Protein AF-A0A3B6KIR8-F1 (afdb_monomer)

InterPro domains:
  IPR000626 Ubiquitin-like domain [PF00240] (9-73)
  IPR000626 Ubiquitin-like domain [PF00240] (82-148)
  IPR000626 Ubiquitin-like domain [PS50053] (1-76)
  IPR000626 Ubiquitin-like domain [PS50053] (79-155)
  IPR000626 Ubiquitin-like domain [SM00213] (1-72)
  IPR000626 Ubiquitin-like domain [SM00213] (79-151)
  IPR019956 Ubiquitin domain [PR00348] (90-110)
  IPR019956 Ubiquitin domain [PR00348] (111-131)
  IPR019956 Ubiquitin domain [PR00348] (132-153)
  IPR029071 Ubiquitin-like domain superfamily [SSF54236] (9-73)
  IPR029071 Ubiquitin-like domain superfamily [SSF54236] (78-157)
  IPR050158 Ubiquitin and ubiquitin-like [PTHR10666] (82-152)

Sequence (170 aa):
MADIVAGKSGRTITLEVDGSDTIYSFKAKILDEEAIPPGNQRLFNGKKLLEDECTLDYYGMKSESVLYVSSRQPRRNRVRLYINTLRGKTITSVTVWSSTIIGNVKAKIHDETGIPPSQQCLFFNGTLLEDGRTLEDYNIETESTLRLKLAIPGAPSPRCQLAIPLLGGK

Radius of gyration: 21.18 Å; Cα contacts (8 Å, |Δi|>4): 280; chains: 1; bounding box: 61×37×51 Å

Nearest PDB structures (foldseek):
  8pf0-assembly1_A  TM=4.710E-01  e=3.360E-17  Homo sapiens
  7sbi-assembly2_B  TM=4.831E-01  e=1.624E-14  Gallus gallus
  6jh0-assembly2_D  TM=5.032E-01  e=8.439E-13  Canis lupus familiaris
  3sdl-assembly1_C  TM=5.021E-01  e=8.439E-13  Homo sapiens
  6mdh-assembly1_A  TM=4.957E-01  e=1.318E-12  Myotis davidii

pLDDT: mean 74.87, std 13.87, range [36.94, 89.38]

Mean predicted aligned error: 14.04 Å

Secondary structure (DSSP, 8-state):
-EEEEEEETTEEEEEEE-TT-BHHHHHHHHHHHH---GGGEEEEETTEEPPTTSBTGGGT--TTPEEEEEE-SS---EEEEEEEETTS--EEEEEEETT-BHHHHHHHHHHHH---GGGEEEEETTEEPPTTSBTTTTTPPTTPEEEEEEPPTTSS--------------

Foldseek 3Di:
DAWEWEDEPHDIDTDDDDQADFLLVVLVVCCVVVVAHSVQKFKDQPPDTGDRRDGNVNVVHHHHRYIYIDGPDDDFDFAWEWEDEPVDDDTDTDTDTQFDFVLVVLVRVCVVPVAHSLQWFKDFPNDTGDRGHGNVVVVNHHHGYIYTDTDDPPDDDPPVPPPPPPDDDD

Structure (mmCIF, N/CA/C/O backbone):
data_AF-A0A3B6KIR8-F1
#
_entry.id   AF-A0A3B6KIR8-F1
#
loop_
_atom_site.group_PDB
_atom_site.id
_atom_site.type_symbol
_atom_site.label_atom_id
_atom_site.label_alt_id
_atom_site.label_comp_id
_atom_site.label_asym_id
_atom_site.label_entity_id
_atom_site.label_seq_id
_atom_site.pdbx_PDB_ins_code
_atom_site.Cartn_x
_atom_site.Cartn_y
_atom_site.Cartn_z
_atom_site.occupancy
_atom_site.B_iso_or_equiv
_atom_site.auth_seq_id
_atom_site.auth_comp_id
_atom_site.auth_asym_id
_atom_site.auth_atom_id
_atom_site.pdbx_PDB_model_num
ATOM 1 N N . MET A 1 1 ? 12.620 -14.434 -21.332 1.00 56.62 1 MET A N 1
ATOM 2 C CA . MET A 1 1 ? 12.819 -14.249 -19.877 1.00 56.62 1 MET A CA 1
ATOM 3 C C . MET A 1 1 ? 14.132 -13.532 -19.639 1.00 56.62 1 MET A C 1
ATOM 5 O O . MET A 1 1 ? 15.191 -14.062 -19.960 1.00 56.62 1 MET A O 1
ATOM 9 N N . ALA A 1 2 ? 14.033 -12.297 -19.168 1.00 60.50 2 ALA A N 1
ATOM 10 C CA . ALA A 1 2 ? 15.143 -11.412 -18.870 1.00 60.50 2 ALA A CA 1
ATOM 11 C C . ALA A 1 2 ? 14.896 -10.756 -17.506 1.00 60.50 2 ALA A C 1
ATOM 13 O O . ALA A 1 2 ? 13.793 -10.281 -17.231 1.00 60.50 2 ALA A O 1
ATOM 14 N N . ASP A 1 3 ? 15.924 -10.703 -16.665 1.00 69.00 3 ASP A N 1
ATOM 15 C CA . ASP A 1 3 ? 15.872 -9.962 -15.408 1.00 69.00 3 ASP A CA 1
ATOM 16 C C . ASP A 1 3 ? 16.152 -8.489 -15.690 1.00 69.00 3 ASP A C 1
ATOM 18 O O . ASP A 1 3 ? 17.261 -8.123 -16.089 1.00 69.00 3 ASP A O 1
ATOM 22 N N . ILE A 1 4 ? 15.150 -7.630 -15.511 1.00 74.00 4 ILE A N 1
ATOM 23 C CA . ILE A 1 4 ? 15.330 -6.179 -15.605 1.00 74.00 4 ILE A CA 1
ATOM 24 C C . ILE A 1 4 ? 15.323 -5.601 -14.200 1.00 74.00 4 ILE A C 1
ATOM 26 O O . ILE A 1 4 ? 14.445 -5.880 -13.382 1.00 74.00 4 ILE A O 1
ATOM 30 N N . VAL A 1 5 ? 16.307 -4.750 -13.927 1.00 69.62 5 VAL A N 1
ATOM 31 C CA . VAL A 1 5 ? 16.449 -4.106 -12.627 1.00 69.62 5 VAL A CA 1
ATOM 32 C C . VAL A 1 5 ? 15.771 -2.742 -12.686 1.00 69.62 5 VAL A C 1
ATOM 34 O O . VAL A 1 5 ? 16.216 -1.850 -13.405 1.00 69.62 5 VAL A O 1
ATOM 37 N N . ALA A 1 6 ? 14.703 -2.544 -11.919 1.00 72.56 6 ALA A N 1
ATOM 38 C CA . ALA A 1 6 ? 14.087 -1.235 -11.745 1.00 72.56 6 ALA A CA 1
ATOM 39 C C . ALA A 1 6 ? 14.628 -0.542 -10.481 1.00 72.56 6 ALA A C 1
ATOM 41 O O . ALA A 1 6 ? 14.526 -1.046 -9.367 1.00 72.56 6 ALA A O 1
ATOM 42 N N . GLY A 1 7 ? 15.226 0.637 -10.639 1.00 67.12 7 GLY A N 1
ATOM 43 C CA . GLY A 1 7 ? 15.776 1.455 -9.560 1.00 67.12 7 GLY A CA 1
ATOM 44 C C . GLY A 1 7 ? 14.870 2.628 -9.187 1.00 67.12 7 GLY A C 1
ATOM 45 O O . GLY A 1 7 ? 14.506 3.435 -10.045 1.00 67.12 7 GLY A O 1
ATOM 46 N N . LYS A 1 8 ? 14.562 2.783 -7.895 1.00 67.25 8 LYS A N 1
ATOM 47 C CA . LYS A 1 8 ? 13.823 3.920 -7.324 1.00 67.25 8 LYS A CA 1
ATOM 48 C C . LYS A 1 8 ? 14.525 4.472 -6.086 1.00 67.25 8 LYS A C 1
ATOM 50 O O . LYS A 1 8 ? 14.665 3.775 -5.088 1.00 67.25 8 LYS A O 1
ATOM 55 N N . SER A 1 9 ? 14.914 5.750 -6.115 1.00 59.59 9 SER A N 1
ATOM 56 C CA . SER A 1 9 ? 15.378 6.511 -4.934 1.00 59.59 9 SER A CA 1
ATOM 57 C C . SER A 1 9 ? 16.377 5.764 -4.023 1.00 59.59 9 SER A C 1
ATOM 59 O O . SER A 1 9 ? 16.266 5.828 -2.802 1.00 59.59 9 SER A O 1
ATOM 61 N N . GLY A 1 10 ? 17.342 5.051 -4.616 1.00 61.53 10 GLY A N 1
ATOM 62 C CA . GLY A 1 10 ? 18.389 4.319 -3.889 1.00 61.53 10 GLY A CA 1
ATOM 63 C C . GLY A 1 10 ? 18.070 2.858 -3.545 1.00 61.53 10 GLY A C 1
ATOM 64 O O . GLY A 1 10 ? 18.901 2.203 -2.925 1.00 61.53 10 GLY A O 1
ATOM 65 N N . ARG A 1 11 ? 16.908 2.329 -3.949 1.00 66.69 11 ARG A N 1
ATOM 66 C CA . ARG A 1 11 ? 16.591 0.893 -3.918 1.00 66.69 11 ARG A CA 1
ATOM 67 C C . ARG A 1 11 ? 16.454 0.348 -5.334 1.00 66.69 11 ARG A C 1
ATOM 69 O O . ARG A 1 11 ? 15.900 1.025 -6.197 1.00 66.69 11 ARG A O 1
ATOM 76 N N . THR A 1 12 ? 16.939 -0.865 -5.553 1.00 76.38 12 THR A N 1
ATOM 77 C CA . THR A 1 12 ? 16.800 -1.617 -6.803 1.00 76.38 12 THR A CA 1
ATOM 78 C C . THR A 1 12 ? 15.938 -2.847 -6.552 1.00 76.38 12 THR A C 1
ATOM 80 O O . THR A 1 12 ? 16.179 -3.583 -5.599 1.00 76.38 12 THR A O 1
ATOM 83 N N . ILE A 1 13 ? 14.926 -3.035 -7.391 1.00 75.25 13 ILE A N 1
ATOM 84 C CA . ILE A 1 13 ? 14.075 -4.224 -7.454 1.00 75.25 13 ILE A CA 1
ATOM 85 C C . ILE A 1 13 ? 14.385 -4.968 -8.754 1.00 75.25 13 ILE A C 1
ATOM 87 O O . ILE A 1 13 ? 14.595 -4.338 -9.791 1.00 75.25 13 ILE A O 1
ATOM 91 N N . THR A 1 14 ? 14.431 -6.294 -8.700 1.00 79.75 14 THR A N 1
ATOM 92 C CA . THR A 1 14 ? 14.657 -7.143 -9.876 1.00 79.75 14 THR A CA 1
ATOM 93 C C . THR A 1 14 ? 13.321 -7.738 -10.283 1.00 79.75 14 THR A C 1
ATOM 95 O O . THR A 1 14 ? 12.656 -8.358 -9.458 1.00 79.75 14 THR A O 1
ATOM 98 N N . LEU A 1 15 ? 12.908 -7.511 -11.526 1.00 78.12 15 LEU A N 1
ATOM 99 C CA . LEU A 1 15 ? 11.651 -8.017 -12.064 1.00 78.12 15 LEU A CA 1
ATOM 100 C C . LEU A 1 15 ? 11.940 -8.928 -13.253 1.00 78.12 15 LEU A C 1
ATOM 102 O O . LEU A 1 15 ? 12.598 -8.515 -14.211 1.00 78.12 15 LEU A O 1
ATOM 106 N N . GLU A 1 16 ? 11.389 -10.138 -13.212 1.00 78.56 16 GLU A N 1
ATOM 107 C CA . GLU A 1 16 ? 11.385 -11.047 -14.355 1.00 78.56 16 GLU A CA 1
ATOM 108 C C . GLU A 1 16 ? 10.375 -10.568 -15.393 1.00 78.56 16 GLU A C 1
ATOM 110 O O . GLU A 1 16 ? 9.156 -10.554 -15.159 1.00 78.56 16 GLU A O 1
ATOM 115 N N . VAL A 1 17 ? 10.878 -10.178 -16.557 1.00 80.06 17 VAL A N 1
ATOM 116 C CA . VAL A 1 17 ? 10.071 -9.680 -17.670 1.00 80.06 17 VAL A CA 1
ATOM 117 C C . VAL A 1 17 ? 10.494 -10.318 -18.977 1.00 80.06 17 VAL A C 1
ATOM 119 O O . VAL A 1 17 ? 11.600 -10.843 -19.123 1.00 80.06 17 VAL A O 1
ATOM 122 N N . ASP A 1 18 ? 9.585 -10.315 -19.939 1.00 80.75 18 ASP A N 1
ATOM 123 C CA . ASP A 1 18 ? 9.884 -10.763 -21.288 1.00 80.75 18 ASP A CA 1
ATOM 124 C C . ASP A 1 18 ? 10.086 -9.576 -22.236 1.00 80.75 18 ASP A C 1
ATOM 126 O O . ASP A 1 18 ? 9.538 -8.497 -22.024 1.00 80.75 18 ASP A O 1
ATOM 130 N N . GLY A 1 19 ? 10.870 -9.756 -23.302 1.00 77.62 19 GLY A N 1
ATOM 131 C CA . GLY A 1 19 ? 11.062 -8.709 -24.311 1.00 77.62 19 GLY A CA 1
ATOM 132 C C . GLY A 1 19 ? 9.742 -8.300 -24.974 1.00 77.62 19 GLY A C 1
ATOM 133 O O . GLY A 1 19 ? 9.576 -7.139 -25.357 1.00 77.62 19 GLY A O 1
ATOM 134 N N . SER A 1 20 ? 8.773 -9.223 -25.036 1.00 83.00 20 SER A N 1
ATOM 135 C CA . SER A 1 20 ? 7.422 -8.943 -25.524 1.00 83.00 20 SER A CA 1
ATOM 136 C C . SER A 1 20 ? 6.544 -8.163 -24.542 1.00 83.00 20 SER A C 1
ATOM 138 O O . SER A 1 20 ? 5.488 -7.679 -24.949 1.00 83.00 20 SER A O 1
ATOM 140 N N . ASP A 1 21 ? 6.929 -8.046 -23.265 1.00 84.75 21 ASP A N 1
ATOM 141 C CA . ASP A 1 21 ? 6.139 -7.294 -22.292 1.00 84.75 21 ASP A CA 1
ATOM 142 C C . ASP A 1 21 ? 6.119 -5.806 -22.660 1.00 84.75 21 ASP A C 1
ATOM 144 O O . ASP A 1 21 ? 7.137 -5.183 -22.989 1.00 84.75 21 ASP A O 1
ATOM 148 N N . THR A 1 22 ? 4.927 -5.218 -22.580 1.00 89.19 22 THR A N 1
ATOM 149 C CA . THR A 1 22 ? 4.755 -3.777 -22.732 1.00 89.19 22 THR A CA 1
ATOM 150 C C . THR A 1 22 ? 5.231 -3.051 -21.486 1.00 89.19 22 THR A C 1
ATOM 152 O O . THR A 1 22 ? 5.211 -3.572 -20.364 1.00 89.19 22 THR A O 1
ATOM 155 N N . ILE A 1 23 ? 5.603 -1.788 -21.660 1.00 86.50 23 ILE A N 1
ATOM 156 C CA . ILE A 1 23 ? 5.928 -0.906 -20.543 1.00 86.50 23 ILE A CA 1
ATOM 157 C C . ILE A 1 23 ? 4.732 -0.773 -19.591 1.00 86.50 23 ILE A C 1
ATOM 159 O O . ILE A 1 23 ? 4.932 -0.669 -18.382 1.00 86.50 23 ILE A O 1
ATOM 163 N N . TYR A 1 24 ? 3.492 -0.826 -20.086 1.00 84.94 24 TYR A N 1
ATOM 164 C CA . TYR A 1 24 ? 2.309 -0.890 -19.226 1.00 84.94 24 TYR A CA 1
ATOM 165 C C . TYR A 1 24 ? 2.310 -2.123 -18.307 1.00 84.94 24 TYR A C 1
ATOM 167 O O . TYR A 1 24 ? 2.153 -1.979 -17.092 1.00 84.94 24 TYR A O 1
ATOM 175 N N . SER A 1 25 ? 2.542 -3.319 -18.855 1.00 84.31 25 SER A N 1
ATOM 176 C CA . SER A 1 25 ? 2.631 -4.559 -18.072 1.00 84.31 25 SER A CA 1
ATOM 177 C C . SER A 1 25 ? 3.794 -4.519 -17.078 1.00 84.31 25 SER A C 1
ATOM 179 O O . SER A 1 25 ? 3.638 -4.914 -15.924 1.00 84.31 25 SER A O 1
ATOM 181 N N . PHE A 1 26 ? 4.935 -3.946 -17.470 1.00 84.12 26 PHE A N 1
ATOM 182 C CA . PHE A 1 26 ? 6.068 -3.716 -16.570 1.00 84.12 26 PHE A CA 1
ATOM 183 C C . PHE A 1 26 ? 5.695 -2.786 -15.402 1.00 84.12 26 PHE A C 1
ATOM 185 O O . PHE A 1 26 ? 5.986 -3.082 -14.242 1.00 84.12 26 PHE A O 1
ATOM 192 N N . LYS A 1 27 ? 4.969 -1.692 -15.674 1.00 83.56 27 LYS A N 1
ATOM 193 C CA . LYS A 1 27 ? 4.434 -0.806 -14.629 1.00 83.56 27 LYS A CA 1
ATOM 194 C C . LYS A 1 27 ? 3.448 -1.535 -13.715 1.00 83.56 27 LYS A C 1
ATOM 196 O O . LYS A 1 27 ? 3.435 -1.273 -12.516 1.00 83.56 27 LYS A O 1
ATOM 201 N N . ALA A 1 28 ? 2.636 -2.451 -14.237 1.00 80.38 28 ALA A N 1
ATOM 202 C CA . ALA A 1 28 ? 1.736 -3.262 -13.420 1.00 80.38 28 ALA A CA 1
ATOM 203 C C . ALA A 1 28 ? 2.498 -4.223 -12.486 1.00 80.38 28 ALA A C 1
ATOM 205 O O . ALA A 1 28 ? 2.110 -4.379 -11.334 1.00 80.38 28 ALA A O 1
ATOM 206 N N . LYS A 1 29 ? 3.634 -4.785 -12.917 1.00 81.38 29 LYS A N 1
ATOM 207 C CA . LYS A 1 29 ? 4.513 -5.570 -12.028 1.00 81.38 29 LYS A CA 1
ATOM 208 C C . LYS A 1 29 ? 5.143 -4.706 -10.932 1.00 81.38 29 LYS A C 1
ATOM 210 O O . LYS A 1 29 ? 5.174 -5.096 -9.772 1.00 81.38 29 LYS A O 1
ATOM 215 N N . ILE A 1 30 ? 5.553 -3.481 -11.269 1.00 78.44 30 ILE A N 1
ATOM 216 C CA . ILE A 1 30 ? 6.002 -2.499 -10.268 1.00 78.44 30 ILE A CA 1
ATOM 217 C C . ILE A 1 30 ? 4.856 -2.103 -9.321 1.00 78.44 30 ILE A C 1
ATOM 219 O O . ILE A 1 30 ? 5.106 -1.780 -8.165 1.00 78.44 30 ILE A O 1
ATOM 223 N N . LEU A 1 31 ? 3.595 -2.099 -9.766 1.00 74.38 31 LEU A N 1
ATOM 224 C CA . LEU A 1 31 ? 2.453 -1.869 -8.875 1.00 74.38 31 LEU A CA 1
ATOM 225 C C . LEU A 1 31 ? 2.328 -2.987 -7.835 1.00 74.38 31 LEU A C 1
ATOM 227 O O . LEU A 1 31 ? 1.990 -2.686 -6.699 1.00 74.38 31 LEU A O 1
ATOM 231 N N . ASP A 1 32 ? 2.592 -4.237 -8.189 1.00 67.00 32 ASP A N 1
ATOM 232 C CA . ASP A 1 32 ? 2.510 -5.341 -7.231 1.00 67.00 32 ASP A CA 1
ATOM 233 C C . ASP A 1 32 ? 3.594 -5.221 -6.141 1.00 67.00 32 ASP A C 1
ATOM 235 O O . ASP A 1 32 ? 3.290 -5.204 -4.948 1.00 67.00 32 ASP A O 1
ATOM 239 N N . GLU A 1 33 ? 4.838 -4.972 -6.560 1.00 70.88 33 GLU A N 1
ATOM 240 C CA . GLU A 1 33 ? 6.001 -4.899 -5.662 1.00 70.88 33 GLU A CA 1
ATOM 241 C C . GLU A 1 33 ? 6.113 -3.562 -4.902 1.00 70.88 33 GLU A C 1
ATOM 243 O O . GLU A 1 33 ? 6.337 -3.508 -3.692 1.00 70.88 33 GLU A O 1
ATOM 248 N N . GLU A 1 34 ? 5.950 -2.444 -5.610 1.00 65.94 34 GLU A N 1
ATOM 249 C CA . GLU A 1 34 ? 6.185 -1.083 -5.105 1.00 65.94 34 GLU A CA 1
ATOM 250 C C . GLU A 1 34 ? 4.900 -0.269 -4.936 1.00 65.94 34 GLU A C 1
ATOM 252 O O . GLU A 1 34 ? 4.951 0.873 -4.460 1.00 65.94 34 GLU A O 1
ATOM 257 N N . ALA A 1 35 ? 3.743 -0.832 -5.299 1.00 62.41 35 ALA A N 1
ATOM 258 C CA . ALA A 1 35 ? 2.426 -0.233 -5.083 1.00 62.41 35 ALA A CA 1
ATOM 259 C C . ALA A 1 35 ? 2.088 1.033 -5.843 1.00 62.41 35 ALA A C 1
ATOM 261 O O . ALA A 1 35 ? 1.124 1.721 -5.502 1.00 62.41 35 ALA A O 1
ATOM 262 N N . ILE A 1 36 ? 2.894 1.429 -6.813 1.00 66.75 36 ILE A N 1
ATOM 263 C CA . ILE A 1 36 ? 2.695 2.686 -7.526 1.00 66.75 36 ILE A CA 1
ATOM 264 C C . ILE A 1 36 ? 1.714 2.399 -8.668 1.00 66.75 36 ILE A C 1
ATOM 266 O O . ILE A 1 36 ? 1.996 1.514 -9.461 1.00 66.75 36 ILE A O 1
ATOM 270 N N . PRO A 1 37 ? 0.571 3.086 -8.830 1.00 68.88 37 PRO A N 1
ATOM 271 C CA . PRO A 1 37 ? -0.312 2.852 -9.960 1.00 68.88 37 PRO A CA 1
ATOM 272 C C . PRO A 1 37 ? 0.416 3.223 -11.252 1.00 68.88 37 PRO A C 1
ATOM 274 O O . PRO A 1 37 ? 1.138 4.228 -11.272 1.00 68.88 37 PRO A O 1
ATOM 277 N N . PRO A 1 38 ? 0.202 2.467 -12.339 1.00 73.12 38 PRO A N 1
ATOM 278 C CA . PRO A 1 38 ? 0.941 2.627 -13.588 1.00 73.12 38 PRO A CA 1
ATOM 279 C C . PRO A 1 38 ? 0.859 4.052 -14.156 1.00 73.12 38 PRO A C 1
ATOM 281 O O . PRO A 1 38 ? 1.854 4.568 -14.660 1.00 73.12 38 PRO A O 1
ATOM 284 N N . GLY A 1 39 ? -0.274 4.742 -13.987 1.00 69.44 39 GLY A N 1
ATOM 285 C CA . GLY A 1 39 ? -0.448 6.133 -14.431 1.00 69.44 39 GLY A CA 1
ATOM 286 C C . GLY A 1 39 ? 0.443 7.162 -13.718 1.00 69.44 39 GLY A C 1
ATOM 287 O O . GLY A 1 39 ? 0.696 8.234 -14.259 1.00 69.44 39 GLY A O 1
ATOM 288 N N . ASN A 1 40 ? 0.972 6.836 -12.533 1.00 71.00 40 ASN A N 1
ATOM 289 C CA . ASN A 1 40 ? 1.842 7.727 -11.754 1.00 71.00 40 ASN A CA 1
ATOM 290 C C . ASN A 1 40 ? 3.315 7.301 -11.765 1.00 71.00 40 ASN A C 1
ATOM 292 O O . ASN A 1 40 ? 4.161 7.968 -11.156 1.00 71.00 40 ASN A O 1
ATOM 296 N N . GLN A 1 41 ? 3.623 6.217 -12.479 1.00 75.31 41 GLN A N 1
ATOM 297 C CA . GLN A 1 41 ? 4.979 5.761 -12.727 1.00 75.31 41 GLN A CA 1
ATOM 298 C C . GLN A 1 41 ? 5.538 6.409 -13.993 1.00 75.31 41 GLN A C 1
ATOM 300 O O . GLN A 1 41 ? 4.964 6.309 -15.079 1.00 75.31 41 GLN A O 1
ATOM 305 N N . ARG A 1 42 ? 6.716 7.019 -13.871 1.00 81.94 42 ARG A N 1
ATOM 306 C CA . ARG A 1 42 ? 7.530 7.435 -15.012 1.00 81.94 42 ARG A CA 1
ATOM 307 C C . ARG A 1 42 ? 8.756 6.545 -15.084 1.00 81.94 42 ARG A C 1
ATOM 309 O O . ARG A 1 42 ? 9.584 6.588 -14.180 1.00 81.94 42 ARG A O 1
ATOM 316 N N . LEU A 1 43 ? 8.846 5.745 -16.138 1.00 85.12 43 LEU A N 1
ATOM 317 C CA . LEU A 1 43 ? 9.976 4.856 -16.378 1.00 85.12 43 LEU A CA 1
ATOM 318 C C . LEU A 1 43 ? 10.963 5.521 -17.317 1.00 85.12 43 LEU A C 1
ATOM 320 O O . LEU A 1 43 ? 10.566 6.084 -18.332 1.00 85.12 43 LEU A O 1
ATOM 324 N N . PHE A 1 44 ? 12.239 5.445 -16.975 1.00 85.12 44 PHE A N 1
ATOM 325 C CA . PHE A 1 44 ? 13.319 6.032 -17.738 1.00 85.12 44 PHE A CA 1
ATOM 326 C C . PHE A 1 44 ? 14.381 4.986 -18.030 1.00 85.12 44 PHE A C 1
ATOM 328 O O . PHE A 1 44 ? 14.792 4.244 -17.141 1.00 85.12 44 PHE A O 1
ATOM 335 N N . ASN A 1 45 ? 14.883 4.997 -19.256 1.00 84.94 45 ASN A N 1
ATOM 336 C CA . ASN A 1 45 ? 16.149 4.369 -19.595 1.00 84.94 45 ASN A CA 1
ATOM 337 C C . ASN A 1 45 ? 17.179 5.467 -19.861 1.00 84.94 45 ASN A C 1
ATOM 339 O O . ASN A 1 45 ? 17.076 6.216 -20.839 1.00 84.94 45 ASN A O 1
ATOM 343 N N . GLY A 1 46 ? 18.118 5.638 -18.931 1.00 80.00 46 GLY A N 1
ATOM 344 C CA . GLY A 1 46 ? 19.011 6.794 -18.907 1.00 80.00 46 GLY A CA 1
ATOM 345 C C . GLY A 1 46 ? 18.225 8.110 -18.847 1.00 80.00 46 GLY A C 1
ATOM 346 O O . GLY A 1 46 ? 17.644 8.449 -17.820 1.00 80.00 46 GLY A O 1
ATOM 347 N N . LYS A 1 47 ? 18.202 8.858 -19.958 1.00 77.12 47 LYS A N 1
ATOM 348 C CA . LYS A 1 47 ? 17.463 10.131 -20.093 1.00 77.12 47 LYS A CA 1
ATOM 349 C C . LYS A 1 47 ? 16.130 9.999 -20.838 1.00 77.12 47 LYS A C 1
ATOM 351 O O . LYS A 1 47 ? 15.391 10.976 -20.929 1.00 77.12 47 LYS A O 1
ATOM 356 N N . LYS A 1 48 ? 15.828 8.826 -21.401 1.00 86.12 48 LYS A N 1
ATOM 357 C CA . LYS A 1 48 ? 14.641 8.609 -22.232 1.00 86.12 48 LYS A CA 1
ATOM 358 C C . LYS A 1 48 ? 13.474 8.140 -21.374 1.00 86.12 48 LYS A C 1
ATOM 360 O O . LYS A 1 48 ? 13.593 7.114 -20.715 1.00 86.12 48 LYS A O 1
ATOM 365 N N . LEU A 1 49 ? 12.363 8.875 -21.403 1.00 85.44 49 LEU A N 1
ATOM 366 C CA . LEU A 1 49 ? 11.093 8.428 -20.828 1.00 85.44 49 LEU A CA 1
ATOM 367 C C . LEU A 1 49 ? 10.504 7.325 -21.717 1.00 85.44 49 LEU A C 1
ATOM 369 O O . LEU A 1 49 ? 10.473 7.477 -22.936 1.00 85.44 49 LEU A O 1
ATOM 373 N N . LEU A 1 50 ? 10.063 6.234 -21.100 1.00 88.00 50 LEU A N 1
ATOM 374 C CA . LEU A 1 50 ? 9.437 5.106 -21.781 1.00 88.00 50 LEU A CA 1
ATOM 375 C C . LEU A 1 50 ? 7.918 5.289 -21.839 1.00 88.00 50 LEU A C 1
ATOM 377 O O . LEU A 1 50 ? 7.286 5.670 -20.845 1.00 88.00 50 LEU A O 1
ATOM 381 N N . GLU A 1 51 ? 7.352 4.997 -23.003 1.00 85.88 51 GLU A N 1
ATOM 382 C CA . GLU A 1 51 ? 5.925 5.106 -23.310 1.00 85.88 51 GLU A CA 1
ATOM 383 C C . GLU A 1 51 ? 5.230 3.773 -23.036 1.00 85.88 51 GLU A C 1
ATOM 385 O O . GLU A 1 51 ? 5.822 2.716 -23.238 1.00 85.88 51 GLU A O 1
ATOM 390 N N . ASP A 1 52 ? 3.996 3.811 -22.528 1.00 84.62 52 ASP A N 1
ATOM 391 C CA . ASP A 1 52 ? 3.275 2.618 -22.063 1.00 84.62 52 ASP A CA 1
ATOM 392 C C . ASP A 1 52 ? 2.903 1.626 -23.175 1.00 84.62 52 ASP A C 1
ATOM 394 O O . ASP A 1 52 ? 2.877 0.423 -22.907 1.00 84.62 52 ASP A O 1
ATOM 398 N N . GLU A 1 53 ? 2.694 2.112 -24.399 1.00 85.00 53 GLU A N 1
ATOM 399 C CA . GLU A 1 53 ? 2.328 1.300 -25.568 1.00 85.00 53 GLU A CA 1
ATOM 400 C C . GLU A 1 53 ? 3.519 0.557 -26.198 1.00 85.00 53 GLU A C 1
ATOM 402 O O . GLU A 1 53 ? 3.333 -0.364 -26.993 1.00 85.00 53 GLU A O 1
ATOM 407 N N . CYS A 1 54 ? 4.753 0.930 -25.852 1.00 86.81 54 CYS A N 1
ATOM 408 C CA . CYS A 1 54 ? 5.950 0.295 -26.394 1.00 86.81 54 CYS A CA 1
ATOM 409 C C . CYS A 1 54 ? 6.328 -0.977 -25.617 1.00 86.81 54 CYS A C 1
ATOM 411 O O . CYS A 1 54 ? 6.011 -1.128 -24.435 1.00 86.81 54 CYS A O 1
ATOM 413 N N . THR A 1 55 ? 7.047 -1.890 -26.271 1.00 87.06 55 THR A N 1
ATOM 414 C CA . THR A 1 55 ? 7.618 -3.088 -25.637 1.00 87.06 55 THR A CA 1
ATOM 415 C C . THR A 1 55 ? 9.034 -2.840 -25.133 1.00 87.06 55 THR A C 1
ATOM 417 O O . THR A 1 55 ? 9.719 -1.906 -25.560 1.00 87.06 55 THR A O 1
ATOM 420 N N . LEU A 1 56 ? 9.497 -3.686 -24.215 1.00 83.31 56 LEU A N 1
ATOM 421 C CA . LEU A 1 56 ? 10.886 -3.662 -23.755 1.00 83.31 56 LEU A CA 1
ATOM 422 C C . LEU A 1 56 ? 11.866 -3.953 -24.905 1.00 83.31 56 LEU A C 1
ATOM 424 O O . LEU A 1 56 ? 12.885 -3.269 -25.026 1.00 83.31 56 LEU A O 1
ATOM 428 N N . ASP A 1 57 ? 11.522 -4.890 -25.791 1.00 84.38 57 ASP A N 1
ATOM 429 C CA . ASP A 1 57 ? 12.324 -5.223 -26.975 1.00 84.38 57 ASP A CA 1
ATOM 430 C C . ASP A 1 57 ? 12.436 -4.050 -27.964 1.00 84.38 57 ASP A C 1
ATOM 432 O O . ASP A 1 57 ? 13.521 -3.775 -28.473 1.00 84.38 57 ASP A O 1
ATOM 436 N N . TYR A 1 58 ? 11.368 -3.258 -28.141 1.00 84.75 58 TYR A N 1
ATOM 437 C CA . TYR A 1 58 ? 11.393 -2.056 -28.987 1.00 84.75 58 TYR A CA 1
ATOM 438 C C . TYR A 1 58 ? 12.461 -1.042 -28.548 1.00 84.75 58 TYR A C 1
ATOM 440 O O . TYR A 1 58 ? 13.059 -0.347 -29.372 1.00 84.75 58 TYR A O 1
ATOM 448 N N . TYR A 1 59 ? 12.739 -0.965 -27.245 1.00 82.31 59 TYR A N 1
ATOM 449 C CA . TYR A 1 59 ? 13.801 -0.114 -26.713 1.00 82.31 59 TYR A CA 1
ATOM 450 C C . TYR A 1 59 ? 15.171 -0.808 -26.634 1.00 82.31 59 TYR A C 1
ATOM 452 O O . TYR A 1 59 ? 16.111 -0.220 -26.094 1.00 82.31 59 TYR A O 1
ATOM 460 N N . GLY A 1 60 ? 15.301 -2.026 -27.166 1.00 80.81 60 GLY A N 1
ATOM 461 C CA . GLY A 1 60 ? 16.532 -2.814 -27.142 1.00 80.81 60 GLY A CA 1
ATOM 462 C C . GLY A 1 60 ? 16.954 -3.208 -25.729 1.00 80.81 60 GLY A C 1
ATOM 463 O O . GLY A 1 60 ? 18.154 -3.286 -25.450 1.00 80.81 60 GLY A O 1
ATOM 464 N N . MET A 1 61 ? 15.989 -3.393 -24.822 1.00 80.19 61 MET A N 1
ATOM 465 C CA . MET A 1 61 ? 16.272 -3.790 -23.446 1.00 80.19 61 MET A CA 1
ATOM 466 C C . MET A 1 61 ? 16.812 -5.211 -23.425 1.00 80.19 61 MET A C 1
ATOM 468 O O . MET A 1 61 ? 16.206 -6.134 -23.964 1.00 80.19 61 MET A O 1
ATOM 472 N N . LYS A 1 62 ? 17.950 -5.384 -22.765 1.00 75.12 62 LYS A N 1
ATOM 473 C CA . LYS A 1 62 ? 18.559 -6.692 -22.524 1.00 75.12 62 LYS A CA 1
ATOM 474 C C . LYS A 1 62 ? 18.387 -7.085 -21.064 1.00 75.12 62 LYS A C 1
ATOM 476 O O . LYS A 1 62 ? 18.171 -6.214 -20.216 1.00 75.12 62 LYS A O 1
ATOM 481 N N . SER A 1 63 ? 18.555 -8.369 -20.771 1.00 67.56 63 SER A N 1
ATOM 482 C CA . SER A 1 63 ? 18.787 -8.849 -19.407 1.00 67.56 63 SER A CA 1
ATOM 483 C C . SER A 1 63 ? 19.867 -7.987 -18.746 1.00 67.56 63 SER A C 1
ATOM 485 O O . SER A 1 63 ? 20.840 -7.628 -19.406 1.00 67.56 63 SER A O 1
ATOM 487 N N . GLU A 1 64 ? 19.657 -7.603 -17.486 1.00 71.94 64 GLU A N 1
ATOM 488 C CA . GLU A 1 64 ? 20.518 -6.709 -16.688 1.00 71.94 64 GLU A CA 1
ATOM 489 C C . GLU A 1 64 ? 20.413 -5.207 -17.015 1.00 71.94 64 GLU A C 1
ATOM 491 O O . GLU A 1 64 ? 21.111 -4.383 -16.418 1.00 71.94 64 GLU A O 1
ATOM 496 N N . SER A 1 65 ? 19.514 -4.806 -17.920 1.00 78.69 65 SER A N 1
ATOM 497 C CA . SER A 1 65 ? 19.250 -3.380 -18.145 1.00 78.69 65 SER A CA 1
ATOM 498 C C . SER A 1 65 ? 18.644 -2.743 -16.894 1.00 78.69 65 SER A C 1
ATOM 500 O O . SER A 1 65 ? 17.750 -3.309 -16.261 1.00 78.69 65 SER A O 1
ATOM 502 N N . VAL A 1 66 ? 19.114 -1.541 -16.549 1.00 80.31 66 VAL A N 1
ATOM 503 C CA . VAL A 1 66 ? 18.615 -0.789 -15.392 1.00 80.31 66 VAL A CA 1
ATOM 504 C C . VAL A 1 66 ? 17.620 0.270 -15.853 1.00 80.31 66 VAL A C 1
ATOM 506 O O . VAL A 1 66 ? 17.971 1.198 -16.583 1.00 80.31 66 VAL A O 1
ATOM 509 N N . LEU A 1 67 ? 16.379 0.158 -15.388 1.00 84.56 67 LEU A N 1
ATOM 510 C CA . LEU A 1 67 ? 15.333 1.151 -15.596 1.00 84.56 67 LEU A CA 1
ATOM 511 C C . LEU A 1 67 ? 15.175 2.010 -14.351 1.00 84.56 67 LEU A C 1
ATOM 513 O O . LEU A 1 67 ? 15.030 1.506 -13.245 1.00 84.56 67 LEU A O 1
ATOM 517 N N . TYR A 1 68 ? 15.147 3.325 -14.511 1.00 83.12 68 TYR A N 1
ATOM 518 C CA . TYR A 1 68 ? 14.861 4.229 -13.405 1.00 83.12 68 TYR A CA 1
ATOM 519 C C . TYR A 1 68 ? 13.370 4.511 -13.349 1.00 83.12 68 TYR A C 1
ATOM 521 O O . TYR A 1 68 ? 12.783 4.965 -14.328 1.00 83.12 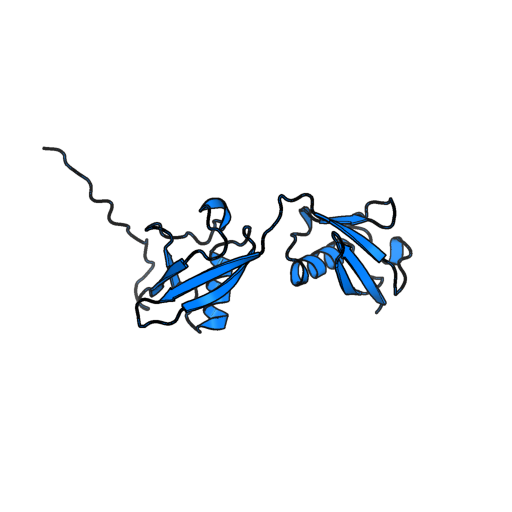68 TYR A O 1
ATOM 529 N N . VAL A 1 69 ? 12.752 4.297 -12.193 1.00 80.19 69 VAL A N 1
ATOM 530 C CA . VAL A 1 69 ? 11.359 4.678 -11.969 1.00 80.19 69 VAL A CA 1
ATOM 531 C C . VAL A 1 69 ? 11.296 5.935 -11.105 1.00 80.19 69 VAL A C 1
ATOM 533 O O . VAL A 1 69 ? 11.812 5.994 -9.989 1.00 80.19 69 VAL A O 1
ATOM 536 N N . SER A 1 70 ? 10.645 6.974 -11.623 1.00 77.19 70 SER A N 1
ATOM 537 C CA . SER A 1 70 ? 10.279 8.165 -10.863 1.00 77.19 70 SER A CA 1
ATOM 538 C C . SER A 1 70 ? 8.790 8.117 -10.544 1.00 77.19 70 SER A C 1
ATOM 540 O O . SER A 1 70 ? 7.947 7.986 -11.433 1.00 77.19 70 SER A O 1
ATOM 542 N N . SER A 1 71 ? 8.461 8.236 -9.262 1.00 69.25 71 SER A N 1
ATOM 543 C CA . SER A 1 71 ? 7.088 8.432 -8.807 1.00 69.25 71 SER A CA 1
ATOM 544 C C . SER A 1 71 ? 6.791 9.924 -8.807 1.00 69.25 71 SER A C 1
ATOM 546 O O . SER A 1 71 ? 7.439 10.675 -8.079 1.00 69.25 71 SER A O 1
ATOM 548 N N . ARG A 1 72 ? 5.785 10.353 -9.575 1.00 59.19 72 ARG A N 1
ATOM 549 C CA . ARG A 1 72 ? 5.304 11.745 -9.535 1.00 59.19 72 ARG A CA 1
ATOM 550 C C . ARG A 1 72 ? 4.349 12.018 -8.364 1.00 59.19 72 ARG A C 1
ATOM 552 O O . ARG A 1 72 ? 3.810 13.114 -8.266 1.00 59.19 72 ARG A O 1
ATOM 559 N N . GLN A 1 73 ? 4.124 11.029 -7.499 1.00 57.22 73 GLN A N 1
ATOM 560 C CA . GLN A 1 73 ? 3.226 11.147 -6.354 1.00 57.22 73 GLN A CA 1
ATOM 561 C C . GLN A 1 73 ? 3.901 11.725 -5.106 1.00 57.22 73 GLN A C 1
ATOM 563 O O . GLN A 1 73 ? 5.083 11.437 -4.871 1.00 57.22 73 GLN A O 1
ATOM 568 N N . PRO A 1 74 ? 3.139 12.467 -4.270 1.00 50.03 74 PRO A N 1
ATOM 569 C CA . PRO A 1 74 ? 3.549 12.761 -2.904 1.00 50.03 74 PRO A CA 1
ATOM 570 C C . PRO A 1 74 ? 3.871 11.439 -2.210 1.00 50.03 74 PRO A C 1
ATOM 572 O O . PRO A 1 74 ? 3.300 10.396 -2.535 1.00 50.03 74 PRO A O 1
ATOM 575 N N . ARG A 1 75 ? 4.874 11.462 -1.334 1.00 53.72 75 ARG A N 1
ATOM 576 C CA . ARG A 1 75 ? 5.467 10.263 -0.743 1.00 53.72 75 ARG A CA 1
ATOM 577 C C . ARG A 1 75 ? 4.386 9.322 -0.220 1.00 53.72 75 ARG A C 1
ATOM 579 O O . ARG A 1 75 ? 3.794 9.575 0.820 1.00 53.72 75 ARG A O 1
ATOM 586 N N . ARG A 1 76 ? 4.162 8.218 -0.935 1.00 59.03 76 ARG A N 1
ATOM 587 C CA . ARG A 1 76 ? 3.313 7.128 -0.465 1.00 59.03 76 ARG A CA 1
ATOM 588 C C . ARG A 1 76 ? 4.028 6.461 0.686 1.00 59.03 76 ARG A C 1
ATOM 590 O O . ARG A 1 76 ? 4.903 5.621 0.484 1.00 59.03 76 ARG A O 1
ATOM 597 N N . ASN A 1 77 ? 3.704 6.906 1.889 1.00 63.66 77 ASN A N 1
ATOM 598 C CA . ASN A 1 77 ? 4.202 6.260 3.077 1.00 63.66 77 ASN A CA 1
ATOM 599 C C . ASN A 1 77 ? 3.460 4.929 3.227 1.00 63.66 77 ASN A C 1
ATOM 601 O O . ASN A 1 77 ? 2.249 4.846 2.995 1.00 63.66 77 ASN A O 1
ATOM 605 N N . ARG A 1 78 ? 4.188 3.867 3.573 1.00 71.31 78 ARG A N 1
ATOM 606 C CA . ARG A 1 78 ? 3.539 2.630 4.007 1.00 71.31 78 ARG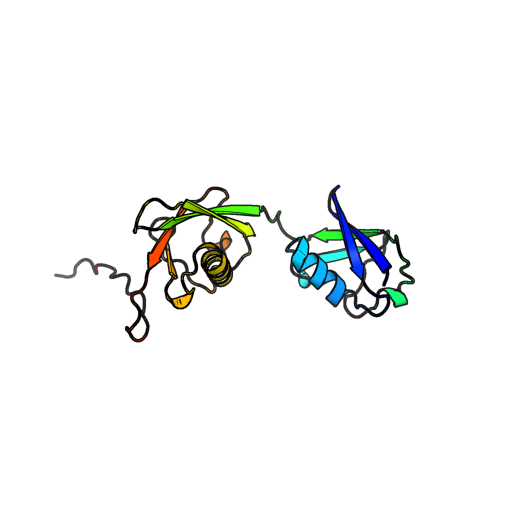 A CA 1
ATOM 607 C C . ARG A 1 78 ? 2.883 2.934 5.344 1.00 71.31 78 ARG A C 1
ATOM 609 O O . ARG A 1 78 ? 3.564 3.300 6.299 1.00 71.31 78 ARG A O 1
ATOM 616 N N . VAL A 1 79 ? 1.570 2.785 5.382 1.00 79.31 79 VAL A N 1
ATOM 617 C CA . VAL A 1 79 ? 0.757 2.990 6.569 1.00 79.31 79 VAL A CA 1
ATOM 618 C C . VAL A 1 79 ? 0.556 1.630 7.218 1.00 79.31 79 VAL A C 1
ATOM 620 O O . VAL A 1 79 ? -0.038 0.719 6.636 1.00 79.31 79 VAL A O 1
ATOM 623 N N . ARG A 1 80 ? 1.102 1.464 8.422 1.00 85.38 80 ARG A N 1
ATOM 624 C CA . ARG A 1 80 ? 0.798 0.306 9.264 1.00 85.38 80 ARG A CA 1
ATOM 625 C C . ARG A 1 80 ? -0.408 0.657 10.124 1.00 85.38 80 ARG A C 1
ATOM 627 O O . ARG A 1 80 ? -0.341 1.606 10.890 1.00 85.38 80 ARG A O 1
ATOM 634 N N . LEU A 1 81 ? -1.494 -0.090 9.981 1.00 88.69 81 LEU A N 1
ATOM 635 C CA . LEU A 1 81 ? -2.736 0.107 10.722 1.00 88.69 81 LEU A CA 1
ATOM 636 C C . LEU A 1 81 ? -2.925 -1.022 11.725 1.00 88.69 81 LEU A C 1
ATOM 638 O O . LEU A 1 81 ? -2.620 -2.176 11.422 1.00 88.69 81 LEU A O 1
ATOM 642 N N . TYR A 1 82 ? -3.492 -0.696 12.879 1.00 88.50 82 TYR A N 1
ATOM 643 C CA . TYR A 1 82 ? -3.873 -1.662 13.902 1.00 88.50 82 TYR A CA 1
ATOM 644 C C . TYR A 1 82 ? -5.389 -1.848 13.895 1.00 88.50 82 TYR A C 1
ATOM 646 O O . TYR A 1 82 ? -6.129 -0.893 14.103 1.00 88.50 82 TYR A O 1
ATOM 654 N N . ILE A 1 83 ? -5.880 -3.062 13.662 1.00 88.38 83 ILE A N 1
ATOM 655 C CA . ILE A 1 83 ? -7.312 -3.364 13.719 1.00 88.38 83 ILE A CA 1
ATOM 656 C C . ILE A 1 83 ? -7.644 -3.979 15.068 1.00 88.38 83 ILE A C 1
ATOM 658 O O . ILE A 1 83 ? -7.182 -5.070 15.385 1.00 88.38 83 ILE A O 1
ATOM 662 N N . ASN A 1 84 ? -8.478 -3.292 15.842 1.00 86.88 84 ASN A N 1
ATOM 663 C CA . ASN A 1 84 ? -8.999 -3.775 17.111 1.00 86.88 84 ASN A CA 1
ATOM 664 C C . ASN A 1 84 ? -10.412 -4.339 16.922 1.00 86.88 84 ASN A C 1
ATOM 666 O O . ASN A 1 84 ? -11.340 -3.608 16.559 1.00 86.88 84 ASN A O 1
ATOM 670 N N . THR A 1 85 ? -10.577 -5.630 17.202 1.00 78.56 85 THR A N 1
ATOM 671 C CA . THR A 1 85 ? -11.872 -6.314 17.116 1.00 78.56 85 THR A CA 1
ATOM 672 C C . THR A 1 85 ? -12.527 -6.393 18.496 1.00 78.56 85 THR A C 1
ATOM 674 O O . THR A 1 85 ? -11.957 -6.940 19.440 1.00 78.56 85 THR A O 1
ATOM 677 N N . LEU A 1 86 ? -13.767 -5.899 18.621 1.00 66.44 86 LEU A N 1
ATOM 678 C CA . LEU A 1 86 ? -14.485 -5.807 19.909 1.00 66.44 86 LEU A CA 1
ATOM 679 C C . LEU A 1 86 ? -14.726 -7.153 20.615 1.00 66.44 86 LEU A C 1
ATOM 681 O O . LEU A 1 86 ? -15.030 -7.167 21.804 1.00 66.44 86 LEU A O 1
ATOM 685 N N . ARG A 1 87 ? -14.589 -8.285 19.914 1.00 60.12 87 ARG A N 1
ATOM 686 C CA . ARG A 1 87 ? -14.861 -9.626 20.457 1.00 60.12 87 ARG A CA 1
ATOM 687 C C . ARG A 1 87 ? -13.668 -10.279 21.174 1.00 60.12 87 ARG A C 1
ATOM 689 O O . ARG A 1 87 ? -13.743 -11.456 21.504 1.00 60.12 87 ARG A O 1
ATOM 696 N N . GLY A 1 88 ? -12.612 -9.512 21.456 1.00 53.41 88 GLY A N 1
ATOM 697 C CA . GLY A 1 88 ? -11.542 -9.906 22.372 1.00 53.41 88 GLY A CA 1
ATOM 698 C C . GLY A 1 88 ? -10.151 -9.646 21.812 1.00 53.41 88 GLY A C 1
ATOM 699 O O . GLY A 1 88 ? -9.642 -10.466 21.069 1.00 53.41 88 GLY A O 1
ATOM 700 N N . LYS A 1 89 ? -9.534 -8.530 22.223 1.00 58.16 89 LYS A N 1
ATOM 701 C CA . LYS A 1 89 ? -8.076 -8.288 22.330 1.00 58.16 89 LYS A CA 1
ATOM 702 C C . LYS A 1 89 ? -7.143 -8.568 21.132 1.00 58.16 89 LYS A C 1
ATOM 704 O O . LYS A 1 89 ? -5.952 -8.310 21.274 1.00 58.16 89 LYS A O 1
ATOM 709 N N . THR A 1 90 ? -7.615 -9.031 19.979 1.00 58.72 90 THR A N 1
ATOM 710 C CA . THR A 1 90 ? -6.755 -9.263 18.812 1.00 58.72 90 THR A CA 1
ATOM 711 C C . THR A 1 90 ? -6.515 -7.947 18.086 1.00 58.72 90 THR A C 1
ATOM 713 O O . THR A 1 90 ? -7.455 -7.331 17.574 1.00 58.72 90 THR A O 1
ATOM 716 N N . ILE A 1 91 ? -5.252 -7.520 18.073 1.00 70.88 91 ILE A N 1
ATOM 717 C CA . ILE A 1 91 ? -4.762 -6.396 17.282 1.00 70.88 91 ILE A CA 1
ATOM 718 C C . ILE A 1 91 ? -4.093 -6.985 16.039 1.00 70.88 91 ILE A C 1
ATOM 720 O O . ILE A 1 91 ? -2.958 -7.450 16.114 1.00 70.88 91 ILE A O 1
ATOM 724 N N . THR A 1 92 ? -4.788 -6.985 14.904 1.00 81.00 92 THR A N 1
ATOM 725 C CA . THR A 1 92 ? -4.179 -7.375 13.622 1.00 81.00 92 THR A CA 1
ATOM 726 C C . THR A 1 92 ? -3.467 -6.161 13.040 1.00 81.00 92 THR A C 1
ATOM 728 O O . THR A 1 92 ? -4.067 -5.091 12.940 1.00 81.00 92 THR A O 1
ATOM 731 N N . SER A 1 93 ? -2.195 -6.294 12.663 1.00 84.69 93 SER A N 1
ATOM 732 C CA . SER A 1 93 ? -1.461 -5.215 11.998 1.00 84.69 93 SER A CA 1
ATOM 733 C C . SER A 1 93 ? -1.470 -5.418 10.488 1.00 84.69 93 SER A C 1
ATOM 735 O O . SER A 1 93 ? -0.819 -6.336 9.996 1.00 84.69 93 SER A O 1
ATOM 737 N N . VAL A 1 94 ? -2.135 -4.539 9.741 1.00 85.00 94 VAL A N 1
ATOM 738 C CA . VAL A 1 94 ? -2.090 -4.566 8.271 1.00 85.00 94 VAL A CA 1
ATOM 739 C C . VAL A 1 94 ? -1.194 -3.451 7.767 1.00 85.00 94 VAL A C 1
ATOM 741 O O . VAL A 1 94 ? -1.264 -2.314 8.230 1.00 85.00 94 VAL A O 1
ATOM 744 N N . THR A 1 95 ? -0.328 -3.769 6.808 1.00 83.50 95 THR A N 1
ATOM 745 C CA . THR A 1 95 ? 0.479 -2.753 6.128 1.00 83.50 95 THR A CA 1
ATOM 746 C C . THR A 1 95 ? -0.094 -2.513 4.740 1.00 83.50 95 THR A C 1
ATOM 748 O O . THR A 1 95 ? -0.145 -3.421 3.904 1.00 83.50 95 THR A O 1
ATOM 751 N N . VAL A 1 96 ? -0.549 -1.285 4.520 1.00 84.31 96 VAL A N 1
ATOM 752 C CA . VAL A 1 96 ? -1.228 -0.821 3.307 1.00 84.31 96 VAL A CA 1
ATOM 753 C C . VAL A 1 96 ? -0.680 0.549 2.914 1.00 84.31 96 VAL A C 1
ATOM 755 O O . VAL A 1 96 ? 0.080 1.169 3.655 1.00 84.31 96 VAL A O 1
ATOM 758 N N . TRP A 1 97 ? -1.012 1.029 1.725 1.00 80.88 97 TRP A N 1
ATOM 759 C CA . TRP A 1 97 ? -0.578 2.351 1.259 1.00 80.88 97 TRP A CA 1
ATOM 760 C C . TRP A 1 97 ? -1.610 3.412 1.627 1.00 80.88 97 TRP A C 1
ATOM 762 O O . TRP A 1 97 ? -2.796 3.095 1.630 1.00 80.88 97 TRP A O 1
ATOM 772 N N . SER A 1 98 ? -1.198 4.661 1.871 1.00 75.88 98 SER A N 1
ATOM 773 C CA . SER A 1 98 ? -2.129 5.769 2.176 1.00 75.88 98 SER A CA 1
ATOM 774 C C . SER A 1 98 ? -3.212 5.955 1.103 1.00 75.88 98 SER A C 1
ATOM 776 O O . SER A 1 98 ? -4.366 6.239 1.401 1.00 75.88 98 SER A O 1
ATOM 778 N N . SER A 1 99 ? -2.874 5.678 -0.155 1.00 74.81 99 SER A N 1
ATOM 779 C CA . SER A 1 99 ? -3.806 5.728 -1.283 1.00 74.81 99 SER A CA 1
ATOM 780 C C . SER A 1 99 ? -4.688 4.483 -1.436 1.00 74.81 99 SER A C 1
ATOM 782 O O . SER A 1 99 ? -5.353 4.333 -2.458 1.00 74.81 99 SER A O 1
ATOM 784 N N . THR A 1 100 ? -4.606 3.517 -0.520 1.00 81.12 100 THR A N 1
ATOM 785 C CA . THR A 1 100 ? -5.400 2.286 -0.609 1.00 81.12 100 THR A CA 1
ATOM 786 C C . THR A 1 100 ? -6.843 2.603 -0.259 1.00 81.12 100 THR A C 1
ATOM 788 O O . THR A 1 100 ? -7.104 3.271 0.743 1.00 81.12 100 THR A O 1
ATOM 791 N N . ILE A 1 101 ? -7.776 2.106 -1.070 1.00 84.69 101 ILE A N 1
ATOM 792 C CA . ILE A 1 101 ? -9.205 2.206 -0.780 1.00 84.69 101 ILE A CA 1
ATOM 793 C C . ILE A 1 101 ? -9.588 1.309 0.397 1.00 84.69 101 ILE A C 1
ATOM 795 O O . ILE A 1 101 ? -9.027 0.224 0.581 1.00 84.69 101 ILE A O 1
ATOM 799 N N . ILE A 1 102 ? -10.578 1.727 1.179 1.00 88.19 102 ILE A N 1
ATOM 800 C CA . ILE A 1 102 ? -11.042 0.977 2.351 1.00 88.19 102 ILE A CA 1
ATOM 801 C C . ILE A 1 102 ? -11.531 -0.427 1.970 1.00 88.19 102 ILE A C 1
ATOM 803 O O . ILE A 1 102 ? -11.306 -1.368 2.732 1.00 88.19 102 ILE A O 1
ATOM 807 N N . GLY A 1 103 ? -12.127 -0.610 0.786 1.00 86.12 103 GLY A N 1
ATOM 808 C CA . GLY A 1 103 ? -12.507 -1.937 0.284 1.00 86.12 103 GLY A CA 1
ATOM 809 C C . GLY A 1 103 ? -11.332 -2.928 0.245 1.00 86.12 103 GLY A C 1
ATOM 810 O O . GLY A 1 103 ? -11.449 -4.053 0.732 1.00 86.12 103 GLY A O 1
ATOM 811 N N . ASN A 1 104 ? -10.162 -2.481 -0.220 1.00 85.38 104 ASN A N 1
ATOM 812 C CA . ASN A 1 104 ? -8.947 -3.299 -0.260 1.00 85.38 104 ASN A CA 1
ATOM 813 C C . ASN A 1 104 ? -8.372 -3.537 1.142 1.00 85.38 104 ASN A C 1
ATOM 815 O O . ASN A 1 104 ? -7.846 -4.615 1.415 1.00 85.38 104 ASN A O 1
ATOM 819 N N . VAL A 1 105 ? -8.501 -2.567 2.055 1.00 87.00 105 VAL A N 1
ATOM 820 C CA . VAL A 1 105 ? -8.122 -2.763 3.465 1.00 87.00 105 VAL A CA 1
ATOM 821 C C . VAL A 1 105 ? -8.966 -3.877 4.092 1.00 87.00 105 VAL A C 1
ATOM 823 O O . VAL A 1 105 ? -8.409 -4.756 4.745 1.00 87.00 105 VAL A O 1
ATOM 826 N N . LYS A 1 106 ? -10.283 -3.906 3.839 1.00 87.69 106 LYS A N 1
ATOM 827 C CA . LYS A 1 106 ? -11.172 -4.983 4.311 1.00 87.69 106 LYS A CA 1
ATOM 828 C C . LYS A 1 106 ? -10.806 -6.346 3.725 1.00 87.69 106 LYS A C 1
ATOM 830 O O . LYS A 1 106 ? -10.818 -7.340 4.446 1.00 87.69 106 LYS A O 1
ATOM 835 N N . ALA A 1 107 ? -10.447 -6.398 2.442 1.00 86.25 107 ALA A N 1
ATOM 836 C CA . ALA A 1 107 ? -9.964 -7.627 1.813 1.00 86.25 107 ALA A CA 1
ATOM 837 C C . ALA A 1 107 ? -8.684 -8.148 2.489 1.00 86.25 107 ALA A C 1
ATOM 839 O O . ALA A 1 107 ? -8.573 -9.337 2.768 1.00 86.25 107 ALA A O 1
ATOM 840 N N . LYS A 1 108 ? -7.760 -7.251 2.849 1.00 86.62 108 LYS A N 1
ATOM 841 C CA . LYS A 1 108 ? -6.532 -7.618 3.566 1.00 86.62 108 LYS A CA 1
ATOM 842 C C . LYS A 1 108 ? -6.802 -8.087 4.996 1.00 86.62 108 LYS A C 1
ATOM 844 O O . LYS A 1 108 ? -6.171 -9.013 5.479 1.00 86.62 108 LYS A O 1
ATOM 849 N N . ILE A 1 109 ? -7.785 -7.485 5.664 1.00 85.38 109 ILE A N 1
ATOM 850 C CA . ILE A 1 109 ? -8.256 -7.960 6.971 1.00 85.38 109 ILE A CA 1
ATOM 851 C C . ILE A 1 109 ? -8.920 -9.334 6.842 1.00 85.38 109 ILE A C 1
ATOM 853 O O . ILE A 1 109 ? -8.749 -10.163 7.728 1.00 85.38 109 ILE A O 1
ATOM 857 N N . HIS A 1 110 ? -9.670 -9.592 5.768 1.00 84.88 110 HIS A N 1
ATOM 858 C CA . HIS A 1 110 ? -10.269 -10.904 5.509 1.00 84.88 110 HIS A CA 1
ATOM 859 C C . HIS A 1 110 ? -9.198 -11.983 5.345 1.00 84.88 110 HIS A C 1
ATOM 861 O O . HIS A 1 110 ? -9.346 -13.047 5.929 1.00 84.88 110 HIS A O 1
ATOM 867 N N . ASP A 1 111 ? -8.121 -11.692 4.617 1.00 83.62 111 ASP A N 1
ATOM 868 C CA . ASP A 1 111 ? -6.9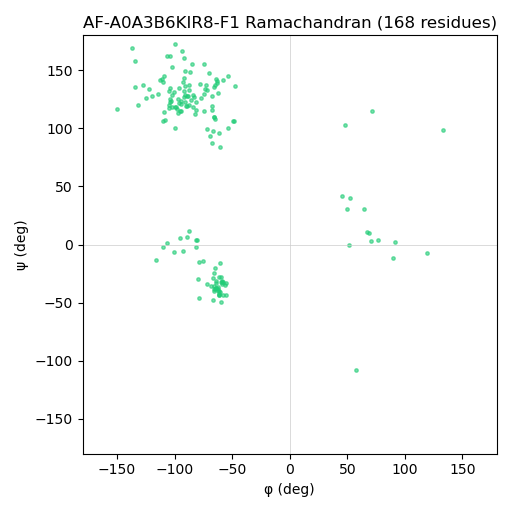91 -12.612 4.458 1.00 83.62 111 ASP A CA 1
ATOM 869 C C . ASP A 1 111 ? -6.371 -12.995 5.816 1.00 83.62 111 ASP A C 1
ATOM 871 O O . ASP A 1 111 ? -6.183 -14.168 6.121 1.00 83.62 111 ASP A O 1
ATOM 875 N N . GLU A 1 112 ? -6.188 -12.008 6.698 1.00 83.00 112 GLU A N 1
ATOM 876 C CA . GLU A 1 112 ? -5.561 -12.202 8.013 1.00 83.00 112 GLU A CA 1
ATOM 877 C C . GLU A 1 112 ? -6.499 -12.790 9.086 1.00 83.00 112 GLU A C 1
ATOM 879 O O . GLU A 1 112 ? -6.048 -13.431 10.034 1.00 83.00 112 GLU A O 1
ATOM 884 N N . THR A 1 113 ? -7.807 -12.522 9.008 1.00 79.31 113 THR A N 1
ATOM 885 C CA . THR A 1 113 ? -8.776 -12.852 10.078 1.00 79.31 113 THR A CA 1
ATOM 886 C C . THR A 1 113 ? -9.840 -13.867 9.669 1.00 79.31 113 THR A C 1
ATOM 888 O O . THR A 1 113 ? -10.575 -14.356 10.526 1.00 79.31 113 THR A O 1
ATOM 891 N N . GLY A 1 114 ? -9.978 -14.150 8.373 1.00 81.19 114 GLY A N 1
ATOM 892 C CA . GLY A 1 114 ? -11.039 -14.981 7.799 1.00 81.19 114 GLY A CA 1
ATOM 893 C C . GLY A 1 114 ? -12.436 -14.345 7.809 1.00 81.19 114 GLY A C 1
ATOM 894 O O . GLY A 1 114 ? -13.408 -14.989 7.420 1.00 81.19 114 GLY A O 1
ATOM 895 N N . ILE A 1 115 ? -12.585 -13.095 8.264 1.00 82.44 115 ILE A N 1
ATOM 896 C CA . ILE A 1 115 ? -13.887 -12.417 8.348 1.00 82.44 115 ILE A CA 1
ATOM 897 C C . ILE A 1 115 ? -14.250 -11.847 6.971 1.00 82.44 115 ILE A C 1
ATOM 899 O O . ILE A 1 115 ? -13.497 -11.015 6.464 1.00 82.44 115 ILE A O 1
ATOM 903 N N . PRO A 1 116 ? -15.397 -12.195 6.361 1.00 84.25 116 PRO A N 1
ATOM 904 C CA . PRO A 1 116 ? -15.736 -11.725 5.020 1.00 84.25 116 PRO A CA 1
ATOM 905 C C . PRO A 1 116 ? -15.887 -10.194 4.985 1.00 84.25 116 PRO A C 1
ATOM 907 O O . PRO A 1 116 ? -16.488 -9.613 5.892 1.00 84.25 116 PRO A O 1
ATOM 910 N N . PRO A 1 117 ? -15.393 -9.511 3.934 1.00 83.75 117 PRO A N 1
ATOM 911 C CA . PRO A 1 117 ? -15.349 -8.046 3.866 1.00 83.75 117 PRO A CA 1
ATOM 912 C C . PRO A 1 117 ? -16.740 -7.398 3.926 1.00 83.75 117 PRO A C 1
ATOM 914 O O . PRO A 1 117 ? -16.883 -6.289 4.439 1.00 83.75 117 PRO A O 1
ATOM 917 N N . SER A 1 118 ? -17.777 -8.108 3.475 1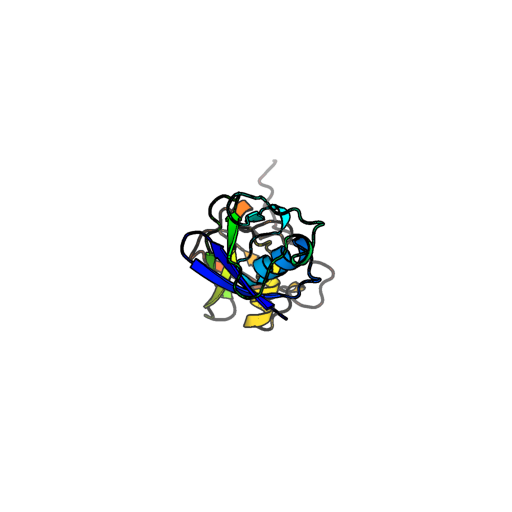.00 82.69 118 SER A N 1
ATOM 918 C CA . SER A 1 118 ? -19.180 -7.687 3.572 1.00 82.69 118 SER A CA 1
ATOM 919 C C . SER A 1 118 ? -19.691 -7.599 5.013 1.00 82.69 118 SER A C 1
ATOM 921 O O . SER A 1 118 ? -20.612 -6.836 5.290 1.00 82.69 118 SER A O 1
ATOM 923 N N . GLN A 1 119 ? -19.083 -8.344 5.940 1.00 83.88 119 GLN A N 1
ATOM 924 C CA . GLN A 1 119 ? -19.396 -8.295 7.368 1.00 83.88 119 GLN A CA 1
ATOM 925 C C . GLN A 1 119 ? -18.516 -7.306 8.136 1.00 83.88 119 GLN A C 1
ATOM 927 O O . GLN A 1 119 ? -18.736 -7.092 9.327 1.00 83.88 119 GLN A O 1
ATOM 932 N N . GLN A 1 120 ? -17.514 -6.699 7.498 1.00 84.19 120 GLN A N 1
ATOM 933 C CA . GLN A 1 120 ? -16.583 -5.809 8.179 1.00 84.19 120 GLN A CA 1
ATOM 934 C C . GLN A 1 120 ? -17.070 -4.355 8.161 1.00 84.19 120 GLN A C 1
ATOM 936 O O . GLN A 1 120 ? -17.148 -3.711 7.108 1.00 84.19 120 GLN A O 1
ATOM 941 N N . CYS A 1 121 ? -17.296 -3.795 9.349 1.00 87.88 121 CYS A N 1
ATOM 942 C CA . CYS A 1 121 ? -17.538 -2.369 9.554 1.00 87.88 121 CYS A CA 1
ATOM 943 C C . CYS A 1 121 ? -16.335 -1.739 10.265 1.00 87.88 121 CYS A C 1
ATOM 945 O O . CYS A 1 121 ? -16.129 -1.956 11.462 1.00 87.88 121 CYS A O 1
ATOM 947 N N . LEU A 1 122 ? -15.543 -0.964 9.522 1.00 88.06 122 LEU A N 1
ATOM 948 C CA . LEU A 1 122 ? -14.363 -0.276 10.041 1.00 88.06 122 LEU A CA 1
ATOM 949 C C . LEU A 1 122 ? -14.723 1.129 10.510 1.00 88.06 122 LEU A C 1
ATOM 951 O O . LEU A 1 122 ? -15.357 1.886 9.780 1.00 88.06 122 LEU A O 1
ATOM 955 N N . PHE A 1 123 ? -14.278 1.480 11.711 1.00 87.06 123 PHE A N 1
ATOM 956 C CA . PHE A 1 123 ? -14.473 2.798 12.297 1.00 87.06 123 PHE A CA 1
ATOM 957 C C . PHE A 1 123 ? -13.131 3.438 12.642 1.00 87.06 123 PHE A C 1
ATOM 959 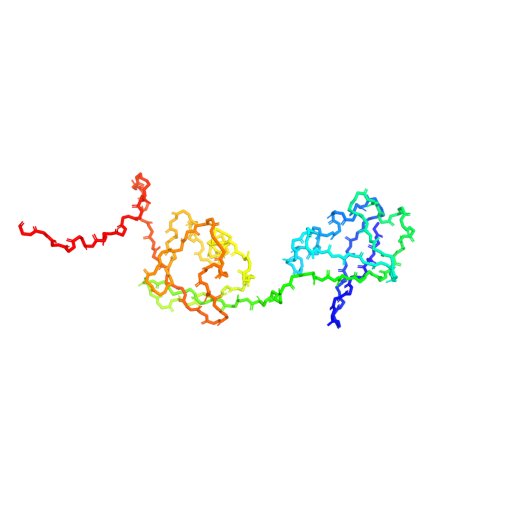O O . PHE A 1 123 ? -12.293 2.812 13.296 1.00 87.06 123 PHE A O 1
ATOM 966 N N . PHE A 1 124 ? -12.972 4.709 12.282 1.00 88.69 124 PHE A N 1
ATOM 967 C CA . PHE A 1 124 ? -11.850 5.548 12.689 1.00 88.69 124 PHE A CA 1
ATOM 968 C C . PHE A 1 124 ? -12.372 6.815 13.357 1.00 88.69 124 PHE A C 1
ATOM 970 O O . PHE A 1 124 ? -13.228 7.496 12.804 1.00 88.69 124 PHE A O 1
ATOM 977 N N . ASN A 1 125 ? -11.901 7.105 14.570 1.00 85.06 125 ASN A N 1
ATOM 978 C CA . ASN A 1 125 ? -12.317 8.276 15.350 1.00 85.06 125 ASN A CA 1
ATOM 979 C C . ASN A 1 125 ? -13.851 8.482 15.465 1.00 85.06 125 ASN A C 1
ATOM 981 O O . ASN A 1 125 ? -14.340 9.602 15.536 1.00 85.06 125 ASN A O 1
ATOM 985 N N . GLY A 1 126 ? -14.628 7.390 15.453 1.00 82.19 126 GLY A N 1
ATOM 986 C CA . GLY A 1 126 ? -16.099 7.428 15.482 1.00 82.19 126 GLY A CA 1
ATOM 987 C C . GLY A 1 126 ? -16.779 7.493 14.107 1.00 82.19 126 GLY A C 1
ATOM 988 O O . GLY A 1 126 ? -17.975 7.228 14.024 1.00 82.19 126 GLY A O 1
ATOM 989 N N . THR A 1 127 ? -16.030 7.737 13.033 1.00 85.56 127 THR A N 1
ATOM 990 C CA . THR A 1 127 ? -16.522 7.758 11.650 1.00 85.56 127 THR A CA 1
ATOM 991 C C . THR A 1 127 ? -16.472 6.364 11.035 1.00 85.56 127 THR A C 1
ATOM 993 O O . THR A 1 127 ? -15.461 5.668 11.139 1.00 85.56 127 THR A O 1
ATOM 996 N N . LEU A 1 128 ? -17.564 5.949 10.387 1.00 87.19 128 LEU A N 1
ATOM 997 C CA . LEU A 1 128 ? -17.597 4.730 9.581 1.00 87.19 128 LEU A CA 1
ATOM 998 C C . LEU A 1 128 ? -16.846 4.964 8.267 1.00 87.19 128 LEU A C 1
ATOM 1000 O O . LEU A 1 128 ? -17.117 5.931 7.558 1.00 87.19 128 LEU A O 1
ATOM 1004 N N . LEU A 1 129 ? -15.930 4.058 7.945 1.00 89.06 129 LEU A N 1
ATOM 1005 C CA . LEU A 1 129 ? -15.157 4.114 6.713 1.00 89.06 129 LEU A CA 1
ATOM 1006 C C . LEU A 1 129 ? -15.949 3.505 5.547 1.00 89.06 129 LEU A C 1
ATOM 1008 O O . LEU A 1 129 ? -16.402 2.358 5.625 1.00 89.06 129 LEU A O 1
ATOM 1012 N N . GLU A 1 130 ? -16.082 4.271 4.468 1.00 85.81 130 GLU A N 1
ATOM 1013 C CA . GLU A 1 130 ? -16.753 3.877 3.225 1.00 85.81 130 GLU A CA 1
ATOM 1014 C C . GLU A 1 130 ? -15.769 3.173 2.282 1.00 85.81 130 GLU A C 1
ATOM 1016 O O . GLU A 1 130 ? -14.634 3.621 2.129 1.00 85.81 130 GLU A O 1
ATOM 1021 N N . ASP A 1 131 ? -16.192 2.085 1.632 1.00 82.25 131 ASP A N 1
ATOM 1022 C CA . ASP A 1 131 ? -15.342 1.254 0.763 1.00 82.25 131 ASP A CA 1
ATOM 1023 C C . ASP A 1 131 ? -14.727 2.007 -0.428 1.00 82.25 131 ASP A C 1
ATOM 1025 O O . ASP A 1 131 ? -13.591 1.703 -0.801 1.00 82.25 131 ASP A O 1
ATOM 1029 N N . GLY A 1 132 ? -15.435 3.004 -0.967 1.00 81.50 132 GLY A N 1
ATOM 1030 C CA . GLY A 1 132 ? -15.011 3.806 -2.116 1.00 81.50 132 GLY A CA 1
ATOM 1031 C C . GLY A 1 132 ? -14.036 4.951 -1.815 1.00 81.50 132 GLY A C 1
ATOM 1032 O O . GLY A 1 132 ? -13.621 5.633 -2.749 1.00 81.50 132 GLY A O 1
ATOM 1033 N N . ARG A 1 133 ? -13.665 5.189 -0.549 1.00 82.69 133 ARG A N 1
ATOM 1034 C CA . ARG A 1 133 ? -12.708 6.247 -0.165 1.00 82.69 133 ARG A CA 1
ATOM 1035 C C . ARG A 1 133 ? -11.337 5.679 0.185 1.00 82.69 133 ARG A C 1
ATOM 1037 O O . ARG A 1 133 ? -11.204 4.484 0.451 1.00 82.69 133 ARG A O 1
ATOM 1044 N N . THR A 1 134 ? -10.309 6.526 0.187 1.00 83.94 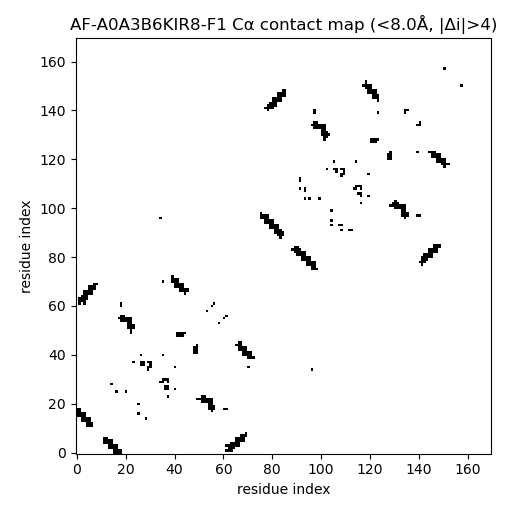134 THR A N 1
ATOM 1045 C CA . THR A 1 134 ? -8.939 6.133 0.560 1.00 83.94 134 THR A CA 1
ATOM 1046 C C . THR A 1 134 ? -8.638 6.394 2.038 1.00 83.94 134 THR A C 1
ATOM 1048 O O . THR A 1 134 ? -9.383 7.091 2.722 1.00 83.94 134 THR A O 1
ATOM 1051 N N . LEU A 1 135 ? -7.540 5.838 2.563 1.00 83.38 135 LEU A N 1
ATOM 1052 C CA . LEU A 1 135 ? -7.067 6.169 3.918 1.00 83.38 135 LEU A CA 1
ATOM 1053 C C . LEU A 1 135 ? -6.655 7.644 4.040 1.00 83.38 135 LEU A C 1
ATOM 1055 O O . LEU A 1 135 ? -6.847 8.248 5.095 1.00 83.38 135 LEU A O 1
ATOM 1059 N N . GLU A 1 136 ? -6.124 8.215 2.957 1.00 81.12 136 GLU A N 1
ATOM 1060 C CA . GLU A 1 136 ? -5.729 9.622 2.867 1.00 81.12 136 GLU A CA 1
ATOM 1061 C C . GLU A 1 136 ? -6.939 10.565 2.976 1.00 81.12 136 GLU A C 1
ATOM 1063 O O . GLU A 1 136 ? -6.862 11.549 3.705 1.00 81.12 136 GLU A O 1
ATOM 1068 N N . ASP A 1 137 ? -8.089 10.212 2.382 1.00 81.62 137 ASP A N 1
ATOM 1069 C CA . ASP A 1 137 ? -9.348 10.974 2.522 1.00 81.62 137 ASP A CA 1
ATOM 1070 C C . ASP A 1 137 ? -9.813 11.107 3.981 1.00 81.62 137 ASP A C 1
ATOM 1072 O O . ASP A 1 137 ? -10.446 12.094 4.355 1.00 81.62 137 ASP A O 1
ATOM 1076 N N . TYR A 1 138 ? -9.517 10.106 4.812 1.00 81.00 138 TYR A N 1
ATOM 1077 C CA . TYR A 1 138 ? -9.849 10.102 6.239 1.00 81.00 138 TYR A CA 1
ATOM 1078 C C . TYR A 1 138 ? -8.702 10.591 7.127 1.00 81.00 138 TYR A C 1
ATOM 1080 O O . TYR A 1 138 ? -8.817 10.533 8.353 1.00 81.00 138 TYR A O 1
ATOM 1088 N N . ASN A 1 139 ? -7.605 11.059 6.523 1.00 82.56 139 ASN A N 1
ATOM 1089 C CA . ASN A 1 139 ? -6.399 11.500 7.213 1.00 82.56 139 ASN A CA 1
ATOM 1090 C C . ASN A 1 139 ? -5.869 10.437 8.200 1.00 82.56 139 ASN A C 1
ATOM 1092 O O . ASN A 1 139 ? -5.480 10.744 9.328 1.00 82.56 139 ASN A O 1
ATOM 1096 N N . ILE A 1 140 ? -5.916 9.165 7.787 1.00 82.06 140 ILE A N 1
ATOM 1097 C CA . ILE A 1 140 ? -5.450 8.031 8.588 1.00 82.06 140 ILE A CA 1
ATOM 1098 C C . ILE A 1 140 ? -3.941 7.874 8.389 1.00 82.06 140 ILE A C 1
ATOM 1100 O O . ILE A 1 140 ? -3.466 7.590 7.288 1.00 82.06 140 ILE A O 1
ATOM 1104 N N . GLU A 1 141 ? -3.192 8.014 9.479 1.00 79.06 141 GLU A N 1
ATOM 1105 C CA . GLU A 1 141 ? -1.730 7.960 9.484 1.00 79.06 141 GLU A CA 1
ATOM 1106 C C . GLU A 1 141 ? -1.186 6.598 9.937 1.00 79.06 141 GLU A C 1
ATOM 1108 O O . GLU A 1 141 ? -1.922 5.715 10.393 1.00 79.06 141 GLU A O 1
ATOM 1113 N N . THR A 1 142 ? 0.131 6.419 9.818 1.00 79.62 142 THR A N 1
ATOM 1114 C CA . THR A 1 142 ? 0.840 5.236 10.324 1.00 79.62 142 THR A CA 1
ATOM 1115 C C . THR A 1 142 ? 0.612 5.082 11.828 1.00 79.62 142 THR A C 1
ATOM 1117 O O . THR A 1 142 ? 0.546 6.061 12.556 1.00 79.62 142 THR A O 1
ATOM 1120 N N . GLU A 1 143 ? 0.449 3.838 12.277 1.00 82.19 143 GLU A N 1
ATOM 1121 C CA . GLU A 1 143 ? 0.131 3.445 13.658 1.00 82.19 143 GLU A CA 1
ATOM 1122 C C . GLU A 1 143 ? -1.278 3.825 14.137 1.00 82.19 143 GLU A C 1
ATOM 1124 O O . GLU A 1 143 ? -1.629 3.611 15.300 1.00 82.19 143 GLU A O 1
ATOM 1129 N N . SER A 1 144 ? -2.146 4.284 13.231 1.00 86.69 144 SER A N 1
ATOM 1130 C CA . SER A 1 144 ? -3.561 4.491 13.537 1.00 86.69 144 SER A CA 1
ATOM 1131 C C . SER A 1 144 ? -4.266 3.181 13.888 1.00 86.69 144 SER A C 1
ATOM 1133 O O . SER A 1 144 ? -4.062 2.142 13.253 1.00 86.69 144 SER A O 1
ATOM 1135 N N . THR A 1 145 ? -5.157 3.243 14.881 1.00 87.31 145 THR A N 1
ATOM 1136 C CA . THR A 1 145 ? -5.984 2.101 15.289 1.00 87.31 145 THR A CA 1
ATOM 1137 C C . THR A 1 145 ? -7.406 2.226 14.743 1.00 87.31 145 THR A C 1
ATOM 1139 O O . THR A 1 145 ? -8.144 3.145 15.101 1.00 87.31 145 THR A O 1
ATOM 1142 N N . LEU A 1 146 ? -7.811 1.269 13.912 1.00 89.38 146 LEU A N 1
ATOM 1143 C CA . LEU A 1 146 ? -9.170 1.103 13.410 1.00 89.38 146 LEU A CA 1
ATOM 1144 C C . LEU A 1 146 ? -9.953 0.152 14.314 1.00 89.38 146 LEU A C 1
ATOM 1146 O O . LEU A 1 146 ? -9.443 -0.875 14.757 1.00 89.38 146 LEU A O 1
ATOM 1150 N N . ARG A 1 147 ? -11.223 0.464 14.572 1.00 87.62 147 ARG A N 1
ATOM 1151 C CA . ARG A 1 147 ? -12.133 -0.432 15.296 1.00 87.62 147 ARG A CA 1
ATOM 1152 C C . ARG A 1 147 ? -12.951 -1.236 14.296 1.00 87.62 147 ARG A C 1
ATOM 1154 O O . ARG A 1 147 ? -13.679 -0.651 13.498 1.00 87.62 147 ARG A O 1
ATOM 1161 N N . LEU A 1 148 ? -12.866 -2.561 14.370 1.00 87.25 148 LEU A N 1
ATOM 1162 C CA . LEU A 1 148 ? -13.676 -3.477 13.573 1.00 87.25 148 LEU A CA 1
ATOM 1163 C C . LEU A 1 148 ? -14.920 -3.902 14.359 1.00 87.25 148 LEU A C 1
ATOM 1165 O O . LEU A 1 148 ? -14.828 -4.458 15.458 1.00 87.25 148 LEU A O 1
ATOM 1169 N N . LYS A 1 149 ? -16.093 -3.668 13.767 1.00 85.38 149 LYS A N 1
ATOM 1170 C CA . LYS A 1 149 ? -17.364 -4.265 14.190 1.00 85.38 149 LYS A CA 1
ATOM 1171 C C . LYS A 1 149 ? -17.838 -5.251 13.130 1.00 85.38 149 LYS A C 1
ATOM 1173 O O . LYS A 1 149 ? -17.691 -4.993 11.938 1.00 85.38 149 LYS A O 1
ATOM 1178 N N . LEU A 1 150 ? -18.429 -6.352 13.578 1.00 80.94 150 LEU A N 1
ATOM 1179 C CA . LEU A 1 150 ? -19.030 -7.352 12.703 1.00 80.94 150 LEU A CA 1
ATOM 1180 C C . LEU A 1 150 ? -20.488 -6.987 12.423 1.00 80.94 150 LEU A C 1
ATOM 1182 O O . LEU A 1 150 ? -21.257 -6.764 13.359 1.00 80.94 150 LEU A O 1
ATOM 1186 N N . ALA A 1 151 ? -20.863 -6.944 11.148 1.00 69.81 151 ALA A N 1
ATOM 1187 C CA . ALA A 1 151 ? -22.256 -6.968 10.732 1.00 69.81 151 ALA A CA 1
ATOM 1188 C C . ALA A 1 151 ? -22.781 -8.410 10.809 1.00 69.81 151 ALA A C 1
ATOM 1190 O O . ALA A 1 151 ? -22.088 -9.363 10.453 1.00 69.81 151 ALA A O 1
ATOM 1191 N N . ILE A 1 152 ? -24.004 -8.573 11.311 1.00 59.22 152 ILE A N 1
ATOM 1192 C CA . ILE A 1 152 ? -24.607 -9.883 11.569 1.00 59.22 152 ILE A CA 1
ATOM 1193 C C . ILE A 1 152 ? -25.091 -10.481 10.229 1.00 59.22 152 ILE A C 1
ATOM 1195 O O . ILE A 1 152 ? -25.843 -9.807 9.520 1.00 59.22 152 ILE A O 1
ATOM 1199 N N . PRO A 1 153 ? -24.691 -11.713 9.850 1.00 44.75 153 PRO A N 1
ATOM 1200 C CA . PRO A 1 153 ? -25.206 -12.371 8.649 1.00 44.75 153 PRO A CA 1
ATOM 1201 C C . PRO A 1 153 ? -26.717 -12.616 8.748 1.00 44.75 153 PRO A C 1
ATOM 1203 O O . PRO A 1 153 ? -27.189 -13.161 9.742 1.00 44.75 153 PRO A O 1
ATOM 1206 N N . GLY A 1 154 ? -27.463 -12.232 7.705 1.00 51.00 154 GLY A N 1
ATOM 1207 C CA . GLY A 1 154 ? -28.910 -12.471 7.582 1.00 51.00 154 GLY A CA 1
ATOM 1208 C C . GLY A 1 154 ? -29.786 -11.216 7.469 1.00 51.00 154 GLY A C 1
ATOM 1209 O O . GLY A 1 154 ? -30.973 -11.342 7.189 1.00 51.00 154 GLY A O 1
ATOM 1210 N N . ALA A 1 155 ? -29.232 -10.011 7.635 1.00 49.56 155 ALA A N 1
ATOM 1211 C CA . ALA A 1 155 ? -29.973 -8.769 7.408 1.00 49.56 155 ALA A CA 1
ATOM 1212 C C . ALA A 1 155 ? -29.811 -8.285 5.949 1.00 49.56 155 ALA A C 1
ATOM 1214 O O . ALA A 1 155 ? -28.671 -8.162 5.487 1.00 49.56 155 ALA A O 1
ATOM 1215 N N . PRO A 1 156 ? -30.900 -7.980 5.211 1.00 44.03 156 PRO A N 1
ATOM 1216 C CA . PRO A 1 156 ? -30.800 -7.340 3.906 1.00 44.03 156 PRO A CA 1
ATOM 1217 C C . PRO A 1 156 ? -30.214 -5.941 4.099 1.00 44.03 156 PRO A C 1
ATOM 1219 O O . PRO A 1 156 ? -30.878 -5.057 4.629 1.00 44.03 156 PRO A O 1
ATOM 1222 N N . SER A 1 157 ? -28.958 -5.764 3.679 1.00 43.31 157 SER A N 1
ATOM 1223 C CA . SER A 1 157 ? -28.243 -4.484 3.568 1.00 43.31 157 SER A CA 1
ATOM 1224 C C . SER A 1 157 ? -28.334 -3.570 4.802 1.00 43.31 157 SER A C 1
ATOM 1226 O O . SER A 1 157 ? -29.309 -2.828 4.952 1.00 43.31 157 SER A O 1
ATOM 1228 N N . PRO A 1 158 ? -27.288 -3.475 5.645 1.00 43.28 158 PRO A N 1
ATOM 1229 C CA . PRO A 1 158 ? -27.209 -2.345 6.535 1.00 43.28 158 PRO A CA 1
ATOM 1230 C C . PRO A 1 158 ? -26.857 -1.146 5.653 1.00 43.28 158 PRO A C 1
ATOM 1232 O O . PRO A 1 158 ? -25.693 -0.869 5.376 1.00 43.28 158 PRO A O 1
ATOM 1235 N N . ARG A 1 159 ? -27.865 -0.343 5.294 1.00 40.62 159 ARG A N 1
ATOM 1236 C CA . ARG A 1 159 ? -27.658 1.089 5.503 1.00 40.62 159 ARG A CA 1
ATOM 1237 C C . ARG A 1 159 ? -27.172 1.173 6.940 1.00 40.62 159 ARG A C 1
ATOM 1239 O O . ARG A 1 159 ? -27.946 0.912 7.859 1.00 40.62 159 ARG A O 1
ATOM 1246 N N . CYS A 1 160 ? -25.882 1.425 7.135 1.00 45.09 160 CYS A N 1
ATOM 1247 C CA . CYS A 1 160 ? -25.361 1.825 8.423 1.00 45.09 160 CYS A CA 1
ATOM 1248 C C . CYS A 1 160 ? -26.071 3.132 8.781 1.00 45.09 160 CYS A C 1
ATOM 1250 O O . CYS A 1 160 ? -25.584 4.218 8.488 1.00 45.09 160 CYS A O 1
ATOM 1252 N N . GLN A 1 161 ? -27.274 3.031 9.347 1.00 41.06 161 GLN A N 1
ATOM 1253 C CA . GLN A 1 161 ? -27.933 4.132 10.015 1.00 41.06 161 GLN A CA 1
ATOM 1254 C C . GLN A 1 161 ? -27.092 4.408 11.254 1.00 41.06 161 GLN A C 1
ATOM 1256 O O . GLN A 1 161 ? -27.311 3.873 12.337 1.00 41.06 161 GLN A O 1
ATOM 1261 N N . LEU A 1 162 ? -26.083 5.255 11.062 1.00 40.53 162 LEU A N 1
ATOM 1262 C CA . LEU A 1 162 ? -25.720 6.223 12.073 1.00 40.53 162 LEU A CA 1
ATOM 1263 C C . LEU A 1 162 ? -27.017 6.971 12.381 1.00 40.53 162 LEU A C 1
ATOM 1265 O O . LEU A 1 162 ? -27.476 7.795 11.592 1.00 40.53 162 LEU A O 1
ATOM 1269 N N . ALA A 1 163 ? -27.666 6.595 13.481 1.00 36.94 163 ALA A N 1
ATOM 1270 C CA . ALA A 1 163 ? -28.701 7.412 14.075 1.00 36.94 163 ALA A CA 1
ATOM 1271 C C . ALA A 1 163 ? -28.025 8.729 14.468 1.00 36.94 163 ALA A C 1
ATOM 1273 O O . ALA A 1 163 ? -27.357 8.817 15.494 1.00 36.94 163 ALA A O 1
ATOM 1274 N N . ILE A 1 164 ? -28.134 9.726 13.594 1.00 45.56 164 ILE A N 1
ATOM 1275 C CA . ILE A 1 164 ? -27.911 11.118 13.955 1.00 45.56 164 ILE A CA 1
ATOM 1276 C C . ILE A 1 164 ? -29.069 11.445 14.905 1.00 45.56 164 ILE A C 1
ATOM 1278 O O . ILE A 1 164 ? -30.222 11.365 14.470 1.00 45.56 164 ILE A O 1
ATOM 1282 N N . PRO A 1 165 ? -28.832 11.751 16.191 1.00 40.41 165 PRO A N 1
ATOM 1283 C CA . PRO A 1 165 ? -29.904 12.244 17.034 1.00 40.41 165 PRO A CA 1
ATOM 1284 C C . PRO A 1 165 ? -30.306 13.613 16.478 1.00 40.41 165 PRO A C 1
ATOM 1286 O O . PRO A 1 165 ? -29.539 14.573 16.547 1.00 40.41 165 PRO A O 1
ATOM 1289 N 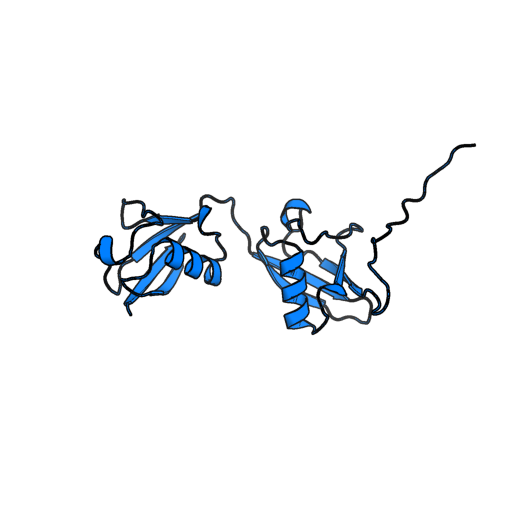N . LEU A 1 166 ? -31.491 13.695 15.870 1.00 40.09 166 LEU A N 1
ATOM 1290 C CA . LEU A 1 166 ? -32.101 14.975 15.533 1.00 40.09 166 LEU A CA 1
ATOM 1291 C C . LEU A 1 166 ? -32.439 15.674 16.852 1.00 40.09 166 LEU A C 1
ATOM 1293 O O . LEU A 1 166 ? -33.436 15.373 17.507 1.00 40.09 166 LEU A O 1
ATOM 1297 N N . LEU A 1 167 ? -31.554 16.576 17.267 1.00 46.47 167 LEU A N 1
ATOM 1298 C CA . LEU A 1 167 ? -31.819 17.543 18.319 1.00 46.47 167 LEU A CA 1
ATOM 1299 C C . LEU A 1 167 ? -32.916 18.504 17.842 1.00 46.47 167 LEU A C 1
ATOM 1301 O O . LEU A 1 167 ? -32.670 19.345 16.988 1.00 46.47 167 LEU A O 1
ATOM 1305 N N . GLY A 1 168 ? -34.095 18.365 18.449 1.00 42.75 168 GLY A N 1
ATOM 1306 C CA . GLY A 1 168 ? -34.907 19.471 18.960 1.00 42.75 168 GLY A CA 1
ATOM 1307 C C . GLY A 1 168 ? -35.603 20.400 17.960 1.00 42.75 168 GLY A C 1
ATOM 1308 O O . GLY A 1 168 ? -34.986 21.258 17.342 1.00 42.75 168 GLY A O 1
ATOM 1309 N N . GLY A 1 169 ? -36.933 20.359 17.975 1.00 43.31 169 GLY A N 1
ATOM 1310 C CA . GLY A 1 169 ? -37.795 21.480 17.606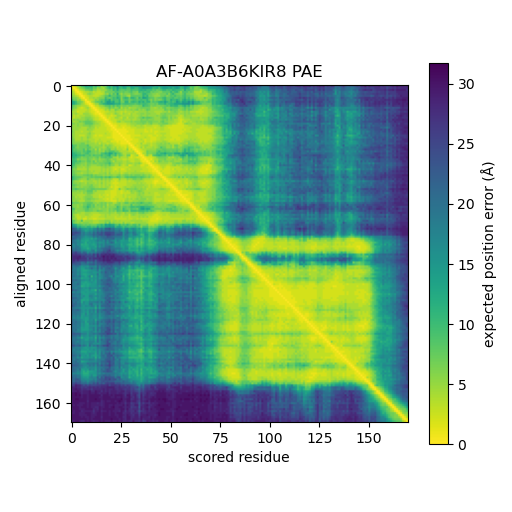 1.00 43.31 169 GLY A CA 1
ATOM 1311 C C . GLY A 1 169 ? -39.082 21.370 18.416 1.00 43.31 169 GLY A C 1
ATOM 1312 O O . GLY A 1 169 ? -39.739 20.337 18.336 1.00 43.31 169 GLY A O 1
ATOM 1313 N N . LYS A 1 170 ? -39.335 22.367 19.268 1.00 43.69 170 LYS A N 1
ATOM 1314 C CA . LYS A 1 170 ? -40.495 22.464 20.167 1.00 43.69 170 LYS A CA 1
ATOM 1315 C C . LYS A 1 170 ? -41.831 22.414 19.435 1.00 43.69 170 LYS A C 1
ATOM 1317 O O . LYS A 1 170 ? -41.889 22.954 18.310 1.00 43.69 170 LYS A O 1
#

Solvent-accessible surface area (backbone atoms only — not comparable to full-atom values): 9970 Å² total; per-residue (Å²): 122,30,49,34,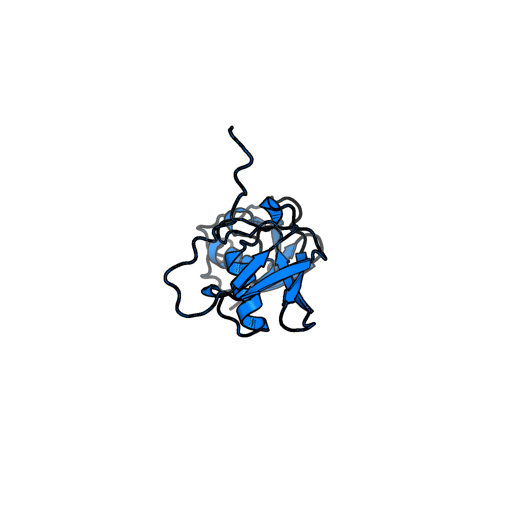32,42,33,42,98,92,44,76,46,78,43,86,42,42,50,82,39,29,41,44,57,53,31,49,54,43,24,72,79,70,62,45,57,50,93,47,55,43,43,22,52,87,90,44,76,63,56,52,90,39,34,38,41,81,72,68,57,50,65,70,39,64,33,39,46,47,68,80,58,78,84,78,50,77,25,39,34,32,37,39,37,83,92,62,88,50,69,49,75,48,80,45,49,32,81,39,35,40,46,58,54,34,48,53,48,18,74,78,68,71,49,58,47,93,31,58,43,45,29,47,96,87,41,75,67,54,49,91,40,35,33,54,81,70,69,55,54,62,73,38,67,35,40,42,44,79,54,70,90,88,65,88,71,78,74,78,74,74,78,72,82,82,80,82,80,136

Organism: Triticum aestivum (NCBI:txid4565)